Protein AF-A0A0D2M6Y4-F1 (afdb_monomer_lite)

Radius of gyration: 21.56 Å; chains: 1; bounding box: 61×48×57 Å

Structure (mmCIF, N/CA/C/O backbone):
data_AF-A0A0D2M6Y4-F1
#
_entry.id   AF-A0A0D2M6Y4-F1
#
loop_
_atom_site.group_PDB
_atom_site.id
_atom_site.type_symbol
_atom_site.label_atom_id
_atom_site.label_alt_id
_atom_site.label_comp_id
_atom_site.label_asym_id
_atom_site.label_entity_id
_atom_site.label_seq_id
_atom_site.pdbx_PDB_ins_code
_atom_site.Cartn_x
_atom_site.Cartn_y
_atom_site.Cartn_z
_atom_site.occupancy
_atom_site.B_iso_or_equiv
_atom_site.auth_seq_id
_atom_site.auth_comp_id
_atom_site.auth_asym_id
_atom_site.auth_atom_id
_atom_site.pdbx_PDB_model_num
ATOM 1 N N . MET A 1 1 ? -30.163 11.721 21.794 1.00 33.53 1 MET A N 1
ATOM 2 C CA . MET A 1 1 ? -29.331 10.513 21.597 1.00 33.53 1 MET A CA 1
ATOM 3 C C . MET A 1 1 ? -28.167 10.877 20.687 1.00 33.53 1 MET A C 1
ATOM 5 O O . MET A 1 1 ? -28.377 11.082 19.500 1.00 33.53 1 MET A O 1
ATOM 9 N N . CYS A 1 2 ? -26.968 11.066 21.246 1.00 30.02 2 CYS A N 1
ATOM 10 C CA . CYS A 1 2 ? -25.775 11.394 20.464 1.00 30.02 2 CYS A CA 1
ATOM 11 C C . CYS A 1 2 ? -25.376 10.196 19.600 1.00 30.02 2 CYS A C 1
ATOM 13 O O . CYS A 1 2 ? -24.913 9.182 20.121 1.00 30.02 2 CYS A O 1
ATOM 15 N N . SER A 1 3 ? -25.540 10.329 18.284 1.00 27.92 3 SER A N 1
ATOM 16 C CA . SER A 1 3 ? -24.904 9.448 17.310 1.00 27.92 3 SER A CA 1
ATOM 17 C C . SER A 1 3 ? -23.390 9.577 17.484 1.00 27.92 3 SER A C 1
ATOM 19 O O . SER A 1 3 ? -22.788 10.581 17.102 1.00 27.92 3 SER A O 1
ATOM 21 N N . ARG A 1 4 ? -22.768 8.587 18.133 1.00 28.80 4 ARG A N 1
ATOM 22 C 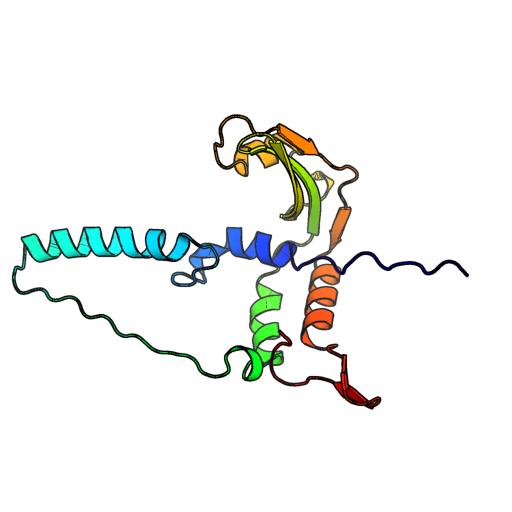CA . ARG A 1 4 ? -21.318 8.404 18.069 1.00 28.80 4 ARG A CA 1
ATOM 23 C C . ARG A 1 4 ? -21.002 8.009 16.633 1.00 28.80 4 ARG A C 1
ATOM 25 O O . ARG A 1 4 ? -21.107 6.842 16.271 1.00 28.80 4 ARG A O 1
ATOM 32 N N . VAL A 1 5 ? -20.634 8.995 15.823 1.00 30.84 5 VAL A N 1
ATOM 33 C CA . VAL A 1 5 ? -19.961 8.755 14.551 1.00 30.84 5 VAL A CA 1
ATOM 34 C C . VAL A 1 5 ? -18.665 8.029 14.901 1.00 30.84 5 VAL A C 1
ATOM 36 O O . VAL A 1 5 ? -17.732 8.630 15.436 1.00 30.84 5 VAL A O 1
ATOM 39 N N . LEU A 1 6 ? -18.647 6.709 14.698 1.00 30.58 6 LEU A N 1
ATOM 40 C CA . LEU A 1 6 ? -17.418 5.927 14.745 1.00 30.58 6 LEU A CA 1
ATOM 41 C C . LEU A 1 6 ? -16.421 6.615 13.803 1.00 30.5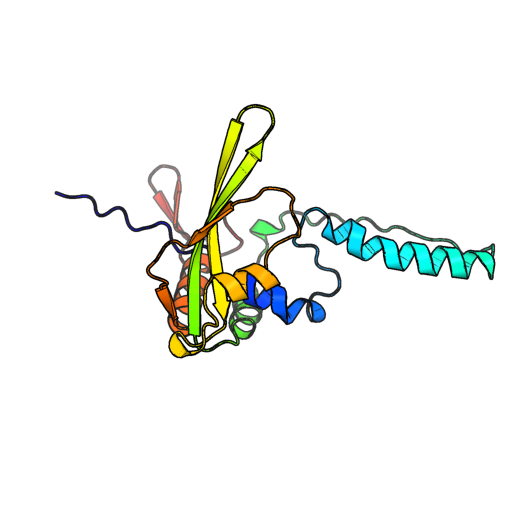8 6 LEU A C 1
ATOM 43 O O . LEU A 1 6 ? -16.795 6.932 12.669 1.00 30.58 6 LEU A O 1
ATOM 47 N N . PRO A 1 7 ? -15.185 6.900 14.253 1.00 34.91 7 PRO A N 1
ATOM 48 C CA . PRO A 1 7 ? -14.172 7.415 13.350 1.00 34.91 7 PRO A CA 1
ATOM 49 C C . PRO A 1 7 ? -14.064 6.453 12.160 1.00 34.91 7 PRO A C 1
ATOM 51 O O . PRO A 1 7 ? -14.218 5.242 12.356 1.00 34.91 7 PRO A O 1
ATOM 54 N N . PRO A 1 8 ? -13.832 6.964 10.936 1.00 37.50 8 PRO A N 1
ATOM 55 C CA . PRO A 1 8 ? -13.666 6.102 9.776 1.00 37.50 8 PRO A CA 1
ATOM 56 C C . PRO A 1 8 ? -12.642 5.017 10.125 1.00 37.50 8 PRO A C 1
ATOM 58 O O . PRO A 1 8 ? -11.632 5.347 10.765 1.00 37.50 8 PRO A O 1
ATOM 61 N N . PRO A 1 9 ? -12.901 3.745 9.764 1.00 43.84 9 PRO A N 1
ATOM 62 C CA . PRO A 1 9 ? -11.988 2.666 10.090 1.00 43.84 9 PRO A CA 1
ATOM 63 C C . PRO A 1 9 ? -10.594 3.076 9.616 1.00 43.84 9 PRO A C 1
ATOM 65 O O . PRO A 1 9 ? -10.470 3.670 8.532 1.00 43.84 9 PRO A O 1
ATOM 68 N N . PRO A 1 10 ? -9.548 2.844 10.427 1.00 50.44 10 PRO A N 1
ATOM 69 C CA . PRO A 1 10 ? -8.210 3.182 10.007 1.00 50.44 10 PRO A CA 1
ATOM 70 C C . PRO A 1 10 ? -7.980 2.475 8.676 1.00 50.44 10 PRO A C 1
ATOM 72 O O . PRO A 1 10 ? -8.024 1.249 8.593 1.00 50.44 10 PRO A O 1
ATOM 75 N N . ARG A 1 11 ? -7.764 3.260 7.613 1.00 60.59 11 ARG A N 1
ATOM 76 C CA . ARG A 1 11 ? -7.209 2.739 6.357 1.00 60.59 11 ARG A CA 1
ATOM 77 C C . ARG A 1 11 ? -6.014 1.852 6.731 1.00 60.59 11 ARG A C 1
ATOM 79 O O . ARG A 1 11 ? -5.361 2.178 7.723 1.00 60.59 11 ARG A O 1
ATOM 86 N N . PRO A 1 12 ? -5.683 0.787 5.984 1.00 71.25 12 PRO A N 1
ATOM 87 C CA . PRO A 1 12 ? -4.628 -0.151 6.376 1.00 71.25 12 PRO A CA 1
ATOM 88 C C . PRO A 1 12 ? -3.232 0.496 6.266 1.00 71.25 12 PRO A C 1
ATOM 90 O O . PRO A 1 12 ? -2.452 0.215 5.361 1.00 71.25 12 PRO A O 1
ATOM 93 N N . GLN A 1 13 ? -2.925 1.420 7.179 1.00 82.94 13 GLN A N 1
ATOM 94 C CA . GLN A 1 13 ? -1.697 2.206 7.208 1.00 82.94 13 GLN A CA 1
ATOM 95 C C . GLN A 1 13 ? -0.515 1.325 7.600 1.00 82.94 13 GLN A C 1
ATOM 97 O O . GLN A 1 13 ? 0.563 1.488 7.040 1.00 82.94 13 GLN A O 1
ATOM 102 N N . ALA A 1 14 ? -0.734 0.360 8.500 1.00 84.62 14 ALA A N 1
ATOM 103 C CA . ALA A 1 14 ? 0.268 -0.630 8.886 1.00 84.62 14 ALA A CA 1
ATOM 104 C C . ALA A 1 14 ? 0.735 -1.452 7.674 1.00 84.62 14 ALA A C 1
ATOM 106 O O . ALA A 1 14 ? 1.931 -1.547 7.416 1.00 84.62 14 ALA A O 1
ATOM 107 N N . LEU A 1 15 ? -0.205 -1.934 6.851 1.00 84.69 15 LEU A N 1
ATOM 108 C CA . LEU A 1 15 ? 0.126 -2.684 5.637 1.00 84.69 15 LEU A CA 1
ATOM 109 C C . LEU A 1 15 ? 0.887 -1.818 4.621 1.00 84.69 15 LEU A C 1
ATOM 111 O O . LEU A 1 15 ? 1.830 -2.289 3.996 1.00 84.69 15 LEU A O 1
ATOM 115 N N . LYS A 1 16 ? 0.530 -0.533 4.484 1.00 81.50 16 LYS A N 1
ATOM 116 C CA . LYS A 1 16 ? 1.275 0.412 3.632 1.00 81.50 16 LYS A CA 1
ATOM 117 C C . LYS A 1 16 ? 2.697 0.662 4.131 1.00 81.50 16 LYS A C 1
ATOM 119 O O . LYS A 1 16 ? 3.609 0.774 3.313 1.00 81.50 16 LYS A O 1
ATOM 124 N N . ALA A 1 17 ? 2.883 0.763 5.444 1.00 83.19 17 ALA A N 1
ATOM 125 C CA . ALA A 1 17 ? 4.195 0.938 6.053 1.00 83.19 17 ALA A CA 1
ATOM 126 C C . ALA A 1 17 ? 5.090 -0.280 5.796 1.00 83.19 17 ALA A C 1
ATOM 128 O O . ALA A 1 17 ? 6.241 -0.127 5.390 1.00 83.19 17 ALA A O 1
ATOM 129 N N . GLU A 1 18 ? 4.538 -1.484 5.942 1.00 83.50 18 GLU A N 1
ATOM 130 C CA . GLU A 1 18 ? 5.256 -2.727 5.661 1.00 83.50 18 GLU A CA 1
ATOM 131 C C . GLU A 1 18 ? 5.537 -2.906 4.167 1.00 83.50 18 GLU A C 1
ATOM 133 O O . GLU A 1 18 ? 6.670 -3.190 3.791 1.00 83.50 18 GLU A O 1
ATOM 138 N N . ALA A 1 19 ? 4.575 -2.610 3.290 1.00 77.38 19 ALA A N 1
ATOM 139 C CA . ALA A 1 19 ? 4.788 -2.628 1.842 1.00 77.38 19 ALA A CA 1
ATOM 140 C C . ALA A 1 19 ? 5.901 -1.661 1.398 1.00 77.38 19 ALA A C 1
ATOM 142 O O . ALA A 1 19 ? 6.653 -1.953 0.468 1.00 77.38 19 ALA A O 1
ATOM 143 N N . ALA A 1 20 ? 6.053 -0.514 2.071 1.00 74.50 20 ALA A N 1
ATOM 144 C CA . ALA A 1 20 ? 7.148 0.412 1.803 1.00 74.50 20 ALA A CA 1
ATOM 145 C C . ALA A 1 20 ? 8.524 -0.130 2.239 1.00 74.50 20 ALA A C 1
ATOM 147 O O . ALA A 1 20 ? 9.521 0.222 1.608 1.00 74.50 20 ALA A O 1
ATOM 148 N N . ARG A 1 21 ? 8.582 -0.987 3.269 1.00 74.62 21 ARG A N 1
ATOM 149 C CA . ARG A 1 21 ? 9.814 -1.637 3.761 1.00 74.62 21 ARG A CA 1
ATOM 150 C C . ARG A 1 21 ? 10.165 -2.894 2.970 1.00 74.62 21 ARG A C 1
ATOM 152 O O . ARG A 1 21 ? 11.329 -3.134 2.678 1.00 74.62 21 ARG A O 1
ATOM 159 N N . GLN A 1 22 ? 9.157 -3.671 2.589 1.00 68.88 22 GLN A N 1
ATOM 160 C CA . GLN A 1 22 ? 9.288 -4.998 1.986 1.00 68.88 22 GLN A CA 1
ATOM 161 C C . GLN A 1 22 ? 9.226 -4.962 0.450 1.00 68.88 22 GLN A C 1
ATOM 163 O O . GLN A 1 22 ? 8.898 -5.961 -0.190 1.00 68.88 22 GLN A O 1
ATOM 168 N N . ARG A 1 23 ? 9.575 -3.823 -0.173 1.00 57.50 23 ARG A N 1
ATOM 169 C CA . ARG A 1 23 ? 9.533 -3.618 -1.639 1.00 57.50 23 ARG A CA 1
ATOM 170 C C . ARG A 1 23 ? 10.310 -4.669 -2.446 1.00 57.50 23 ARG A C 1
ATOM 172 O O . ARG A 1 23 ? 10.072 -4.805 -3.641 1.00 57.50 23 ARG A O 1
ATOM 179 N N . CYS A 1 24 ? 11.199 -5.428 -1.811 1.00 49.47 24 CYS A N 1
ATOM 180 C CA . CYS A 1 24 ? 11.950 -6.513 -2.437 1.00 49.47 24 CYS A CA 1
ATOM 181 C C . CYS A 1 24 ? 11.103 -7.763 -2.754 1.00 49.47 24 CYS A C 1
ATOM 183 O O . C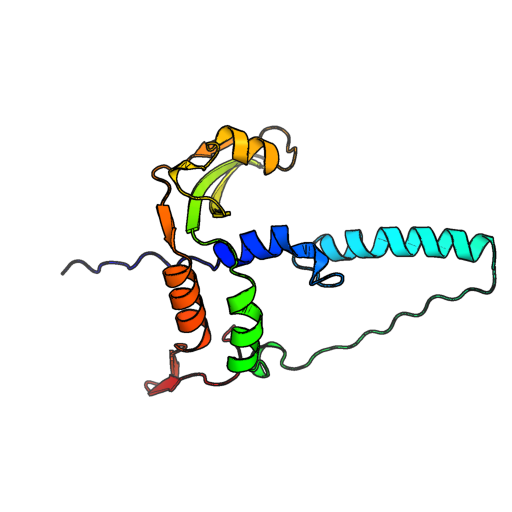YS A 1 24 ? 11.458 -8.491 -3.675 1.00 49.47 24 CYS A O 1
ATOM 185 N N . SER A 1 25 ? 9.978 -8.001 -2.067 1.00 51.06 25 SER A N 1
ATOM 186 C CA . SER A 1 25 ? 9.136 -9.195 -2.288 1.00 51.06 25 SER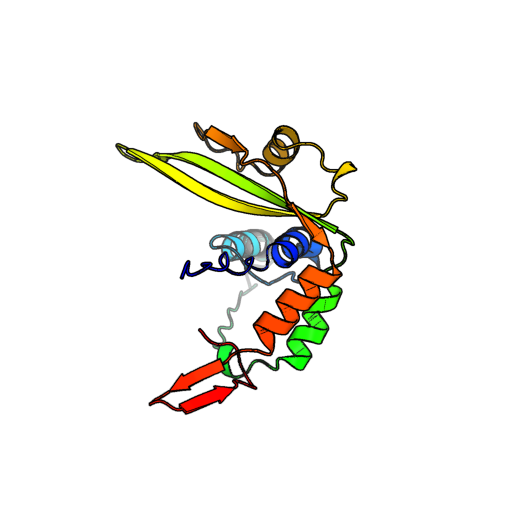 A CA 1
ATOM 187 C C . SER A 1 25 ? 8.110 -9.029 -3.420 1.00 51.06 25 SER A C 1
ATOM 189 O O . SER A 1 25 ? 7.507 -10.005 -3.854 1.00 51.06 25 SER A O 1
ATOM 191 N N . ALA A 1 26 ? 7.916 -7.804 -3.922 1.00 53.84 26 ALA A N 1
ATOM 192 C CA . ALA A 1 26 ? 6.933 -7.458 -4.952 1.00 53.84 26 ALA A CA 1
ATOM 193 C C . ALA A 1 26 ? 7.605 -6.772 -6.156 1.00 53.84 26 ALA A C 1
ATOM 195 O O . ALA A 1 26 ? 7.152 -5.731 -6.623 1.00 53.84 26 ALA A O 1
ATOM 196 N N . SER A 1 27 ? 8.715 -7.341 -6.638 1.00 53.78 27 SER A N 1
ATOM 197 C CA . SER A 1 27 ? 9.710 -6.692 -7.514 1.00 53.78 27 SER A CA 1
ATOM 198 C C . SER A 1 27 ? 9.207 -6.137 -8.860 1.00 53.78 27 SER A C 1
ATOM 200 O O . SER A 1 27 ? 9.935 -5.388 -9.508 1.00 53.78 27 SER A O 1
ATOM 202 N N . ALA A 1 28 ? 7.970 -6.436 -9.266 1.00 60.09 28 ALA A N 1
ATOM 203 C CA . ALA A 1 28 ? 7.323 -5.872 -10.457 1.00 60.09 28 ALA A CA 1
ATOM 204 C C . ALA A 1 28 ? 5.979 -5.170 -10.172 1.00 60.09 28 ALA A C 1
ATOM 206 O O . ALA A 1 28 ? 5.322 -4.697 -11.098 1.00 60.09 28 ALA A O 1
ATOM 207 N N . SER A 1 29 ? 5.546 -5.106 -8.910 1.00 65.00 29 SER A N 1
ATOM 208 C CA . SER A 1 29 ? 4.287 -4.457 -8.540 1.00 65.00 29 SER A CA 1
ATOM 209 C C . SER A 1 29 ? 4.460 -2.944 -8.460 1.00 65.00 29 SER A C 1
ATOM 211 O O . SER A 1 29 ? 5.360 -2.427 -7.799 1.00 65.00 29 SER A O 1
ATOM 213 N N . VAL A 1 30 ? 3.565 -2.236 -9.136 1.00 67.88 30 VAL A N 1
ATOM 214 C CA . VAL A 1 30 ? 3.518 -0.777 -9.207 1.00 67.88 30 VAL A CA 1
ATOM 215 C C . VAL A 1 30 ? 2.390 -0.317 -8.289 1.00 67.88 30 VAL A C 1
ATOM 217 O O . VAL A 1 30 ? 1.231 -0.639 -8.531 1.00 67.88 30 VAL A O 1
ATOM 220 N N . PHE A 1 31 ? 2.721 0.420 -7.226 1.00 70.00 31 PHE A N 1
ATOM 221 C CA . PHE A 1 31 ? 1.735 0.902 -6.246 1.00 70.00 31 PHE A CA 1
ATOM 222 C C . PHE A 1 31 ? 1.469 2.410 -6.363 1.00 70.00 31 PHE A C 1
ATOM 224 O O . PHE A 1 31 ? 0.468 2.912 -5.852 1.00 70.00 31 PHE A O 1
ATOM 231 N N . GLY A 1 32 ? 2.372 3.142 -7.014 1.00 70.31 32 GLY A N 1
ATOM 232 C CA . GLY A 1 32 ? 2.300 4.576 -7.260 1.00 70.31 32 GLY A CA 1
ATOM 233 C C . GLY A 1 32 ? 2.326 4.930 -8.746 1.00 70.31 32 GLY A C 1
ATOM 234 O O . GLY A 1 32 ? 2.781 4.155 -9.582 1.00 70.31 32 GLY A O 1
ATOM 235 N N . TYR A 1 33 ? 1.875 6.147 -9.054 1.00 72.62 33 TYR A N 1
ATOM 236 C CA . TYR A 1 33 ? 1.695 6.644 -10.423 1.00 72.62 33 TYR A CA 1
ATOM 237 C C . TYR A 1 33 ? 2.974 6.562 -11.280 1.00 72.62 33 TYR A C 1
ATOM 239 O O . TYR A 1 33 ? 2.925 6.112 -12.419 1.00 72.62 33 TYR A O 1
ATOM 247 N N . ASP A 1 34 ? 4.138 6.896 -10.709 1.00 78.75 34 ASP A N 1
ATOM 248 C CA . ASP A 1 34 ? 5.413 6.879 -11.447 1.00 78.75 34 ASP A CA 1
ATOM 249 C C . ASP A 1 34 ? 6.224 5.586 -11.263 1.00 78.75 34 ASP A C 1
ATOM 251 O O . ASP A 1 34 ? 7.350 5.490 -11.758 1.00 78.75 34 ASP A O 1
ATOM 255 N N . ASP A 1 35 ? 5.718 4.594 -10.520 1.00 77.81 35 ASP A N 1
ATOM 256 C CA . ASP A 1 35 ? 6.503 3.394 -10.196 1.00 77.81 35 ASP A CA 1
ATOM 257 C C . ASP A 1 35 ? 6.800 2.565 -11.456 1.00 77.81 35 ASP A C 1
ATOM 259 O O . ASP A 1 35 ? 7.898 2.029 -11.592 1.00 77.81 35 ASP A O 1
ATOM 263 N N . ALA A 1 36 ? 5.867 2.524 -12.414 1.00 81.75 36 ALA A N 1
ATOM 264 C CA . ALA A 1 36 ? 6.021 1.793 -13.671 1.00 81.75 36 ALA A CA 1
ATOM 265 C C . ALA A 1 36 ? 7.153 2.384 -14.521 1.00 81.75 36 ALA A C 1
ATOM 267 O O . ALA A 1 36 ? 8.024 1.661 -15.004 1.00 81.75 36 ALA A O 1
ATOM 268 N N . LEU A 1 37 ? 7.189 3.715 -14.639 1.00 83.25 37 LEU A N 1
ATOM 269 C CA . LEU A 1 37 ? 8.266 4.438 -15.315 1.00 83.25 37 LEU A CA 1
ATOM 270 C C . LEU A 1 37 ? 9.608 4.217 -14.614 1.00 83.25 37 LEU A C 1
ATOM 272 O O . LEU A 1 37 ? 10.611 3.932 -15.274 1.00 83.25 37 LEU A O 1
ATOM 276 N N . ARG A 1 38 ? 9.624 4.289 -13.276 1.00 83.38 38 ARG A N 1
ATOM 277 C CA . ARG A 1 38 ? 10.828 4.036 -12.471 1.00 83.38 38 ARG A CA 1
ATOM 278 C C . ARG A 1 38 ? 11.347 2.603 -12.629 1.00 83.38 38 ARG A C 1
ATOM 280 O O . ARG A 1 38 ? 12.561 2.420 -12.657 1.00 83.38 38 ARG A O 1
ATOM 287 N N . ALA A 1 39 ? 10.469 1.614 -12.788 1.00 82.81 39 ALA A N 1
ATOM 288 C CA . ALA A 1 39 ? 10.845 0.222 -13.039 1.00 82.81 39 ALA A CA 1
ATOM 289 C C . ALA A 1 39 ? 11.327 -0.018 -14.483 1.00 82.81 39 ALA A C 1
ATOM 291 O O . ALA A 1 39 ? 12.284 -0.762 -14.710 1.00 82.81 39 ALA A O 1
ATOM 292 N N . LEU A 1 40 ? 10.704 0.641 -15.463 1.00 87.25 40 LEU A N 1
ATOM 293 C CA . LEU A 1 40 ? 11.004 0.457 -16.883 1.00 87.25 40 LEU A CA 1
ATOM 294 C C . LEU A 1 40 ? 12.319 1.129 -17.306 1.00 87.25 40 LEU A C 1
ATOM 296 O O . LEU A 1 40 ? 13.066 0.587 -18.123 1.00 87.25 40 LEU A O 1
ATOM 300 N N . HIS A 1 41 ? 12.637 2.299 -16.748 1.00 89.62 41 HIS A N 1
ATOM 301 C CA . HIS A 1 41 ? 13.789 3.094 -17.179 1.00 89.62 41 HIS A CA 1
ATOM 302 C C . HIS A 1 41 ? 15.145 2.352 -17.067 1.00 89.62 41 HIS A C 1
ATOM 304 O O . HIS A 1 41 ? 15.903 2.348 -18.046 1.00 89.62 41 HIS A O 1
ATOM 310 N N . PRO A 1 42 ? 15.470 1.648 -15.958 1.00 90.94 42 PRO A N 1
ATOM 311 C CA . PRO A 1 42 ? 16.691 0.847 -15.865 1.00 90.94 42 PRO A CA 1
ATOM 312 C C . PRO A 1 42 ? 16.764 -0.277 -16.904 1.00 90.94 42 PRO A C 1
ATOM 314 O O . PRO A 1 42 ? 17.843 -0.542 -17.436 1.00 90.94 42 PRO A O 1
ATOM 317 N N . PHE A 1 43 ? 15.634 -0.928 -17.203 1.00 89.56 43 PHE A N 1
ATOM 318 C CA . PHE A 1 43 ? 15.560 -1.967 -18.230 1.00 89.56 43 PHE A CA 1
ATOM 319 C C . PHE A 1 43 ? 15.869 -1.394 -19.615 1.00 89.56 43 PHE A C 1
ATOM 321 O O . PHE A 1 43 ? 16.766 -1.897 -20.290 1.00 89.56 43 PHE A O 1
ATOM 328 N N . LEU A 1 44 ? 15.211 -0.294 -20.000 1.00 91.88 44 LEU A N 1
ATOM 329 C CA . LEU A 1 44 ? 15.445 0.359 -21.291 1.00 91.88 44 LEU A CA 1
ATOM 330 C C . LEU A 1 44 ? 16.900 0.805 -21.452 1.00 91.88 44 LEU A C 1
ATOM 332 O O . LEU A 1 44 ? 17.467 0.660 -22.533 1.00 91.88 44 LEU A O 1
ATOM 336 N N . ARG A 1 45 ? 17.532 1.305 -20.380 1.00 93.31 45 ARG A N 1
ATOM 337 C CA . ARG A 1 45 ? 18.952 1.683 -20.400 1.00 93.31 45 ARG A CA 1
ATOM 338 C C . ARG A 1 45 ? 19.858 0.483 -20.685 1.00 93.31 45 ARG A C 1
ATOM 340 O O . ARG A 1 45 ? 20.717 0.576 -21.556 1.00 93.31 45 ARG A O 1
ATOM 347 N N . ARG A 1 46 ? 19.656 -0.640 -19.983 1.00 93.25 46 ARG A N 1
ATOM 348 C CA . ARG A 1 46 ? 20.436 -1.874 -20.202 1.00 93.25 46 ARG A CA 1
ATOM 349 C C . ARG A 1 46 ? 20.207 -2.449 -21.596 1.00 93.25 46 ARG A C 1
ATOM 351 O O . ARG A 1 46 ? 21.164 -2.829 -22.258 1.00 93.25 46 ARG A O 1
ATOM 358 N N . TRP A 1 47 ? 18.959 -2.466 -22.056 1.00 93.56 47 TRP A N 1
ATOM 359 C CA . TRP A 1 47 ? 18.619 -2.970 -23.382 1.00 93.56 47 TRP A CA 1
ATOM 360 C C . TRP A 1 47 ? 19.241 -2.126 -24.501 1.00 93.56 47 TRP A C 1
ATOM 362 O O . TRP A 1 47 ? 19.812 -2.688 -25.428 1.00 93.56 47 TRP A O 1
ATOM 372 N N . ARG A 1 48 ? 19.214 -0.788 -24.401 1.00 93.62 48 ARG A N 1
ATOM 373 C CA . ARG A 1 48 ? 19.877 0.095 -25.382 1.00 93.62 48 ARG A CA 1
ATOM 374 C C . ARG A 1 48 ? 21.386 -0.146 -25.447 1.00 93.62 48 ARG A C 1
ATOM 376 O O . ARG A 1 48 ? 21.933 -0.183 -26.543 1.00 93.62 48 ARG A O 1
ATOM 383 N N . ALA A 1 49 ? 22.037 -0.348 -24.299 1.00 94.06 49 ALA A N 1
ATOM 384 C CA . ALA A 1 49 ? 23.459 -0.687 -24.251 1.00 94.06 49 ALA A CA 1
ATOM 385 C C . ALA A 1 49 ? 23.744 -2.053 -24.904 1.00 94.06 49 ALA A C 1
ATOM 387 O O . ALA A 1 49 ? 24.651 -2.164 -25.721 1.00 94.06 49 ALA A O 1
ATOM 388 N N . ALA A 1 50 ? 22.928 -3.072 -24.614 1.00 93.19 50 ALA A N 1
ATOM 389 C CA . ALA A 1 50 ? 23.056 -4.394 -25.230 1.00 93.19 50 ALA A CA 1
ATOM 390 C C . ALA A 1 50 ? 22.800 -4.362 -26.745 1.00 93.19 50 ALA A C 1
ATOM 392 O O . ALA A 1 50 ? 23.495 -5.030 -27.503 1.00 93.19 50 ALA A O 1
ATOM 393 N N . ARG A 1 51 ? 21.848 -3.542 -27.202 1.00 94.50 51 ARG A N 1
ATOM 394 C CA . ARG A 1 51 ? 21.550 -3.359 -28.626 1.00 94.50 51 ARG A CA 1
ATOM 395 C C . ARG A 1 51 ? 22.675 -2.649 -29.384 1.00 94.50 51 ARG A C 1
ATOM 397 O O . ARG A 1 51 ? 22.859 -2.914 -30.564 1.00 94.50 51 ARG A O 1
ATOM 404 N N . ALA A 1 52 ? 23.440 -1.779 -28.724 1.00 92.12 52 ALA A N 1
ATOM 405 C CA . ALA A 1 52 ? 24.633 -1.187 -29.329 1.00 92.12 52 ALA A CA 1
ATOM 406 C C . ALA A 1 52 ? 25.717 -2.244 -29.620 1.00 92.12 52 ALA A C 1
ATOM 408 O O . ALA A 1 52 ? 26.420 -2.127 -30.617 1.00 92.12 52 ALA A O 1
ATOM 409 N N . ALA A 1 53 ? 25.817 -3.288 -28.787 1.00 93.38 53 ALA A N 1
ATOM 410 C CA . ALA A 1 53 ? 26.705 -4.432 -29.015 1.00 93.38 53 ALA A CA 1
ATOM 411 C C . ALA A 1 53 ? 26.106 -5.484 -29.973 1.00 93.38 53 ALA A C 1
ATOM 413 O O . ALA A 1 53 ? 26.840 -6.157 -30.689 1.00 93.38 53 ALA A O 1
ATOM 414 N N . HIS A 1 54 ? 24.775 -5.611 -30.001 1.00 93.62 54 HIS A N 1
ATOM 415 C CA . HIS A 1 54 ? 24.036 -6.572 -30.822 1.00 93.62 54 HIS A CA 1
ATOM 416 C C . HIS A 1 54 ? 22.885 -5.874 -31.567 1.00 93.62 54 HIS A C 1
ATOM 418 O O . HIS A 1 54 ? 21.770 -5.797 -31.037 1.00 93.62 54 HIS A O 1
ATOM 424 N N . PRO A 1 55 ? 23.124 -5.378 -32.796 1.00 90.44 55 PRO A N 1
ATOM 425 C CA . PRO A 1 55 ? 22.143 -4.600 -33.559 1.00 90.44 55 PRO A CA 1
ATOM 426 C C . PRO A 1 55 ? 20.814 -5.328 -33.807 1.00 90.44 55 PRO A C 1
ATOM 428 O O . PRO A 1 55 ? 19.765 -4.685 -33.873 1.00 90.44 55 PRO A O 1
ATOM 431 N N . ASP A 1 56 ? 20.852 -6.662 -33.869 1.00 93.69 56 ASP A N 1
ATOM 432 C CA . ASP A 1 56 ? 19.696 -7.524 -34.144 1.00 93.69 56 ASP A CA 1
ATOM 433 C C . ASP A 1 56 ? 18.804 -7.780 -32.918 1.00 93.69 56 ASP A C 1
ATOM 435 O O . ASP A 1 56 ? 17.752 -8.417 -33.024 1.00 93.69 56 ASP A O 1
ATOM 439 N N . LEU A 1 57 ? 19.191 -7.281 -31.739 1.00 93.81 57 LEU A N 1
ATOM 440 C CA . LEU A 1 57 ? 18.442 -7.476 -30.504 1.00 93.81 57 LEU A CA 1
ATOM 441 C C . LEU A 1 57 ? 17.090 -6.744 -30.549 1.00 93.81 57 LEU A C 1
ATOM 443 O O . LEU A 1 57 ? 17.014 -5.510 -30.524 1.00 93.81 57 LEU A O 1
ATOM 447 N N . ARG A 1 58 ? 15.998 -7.514 -30.534 1.00 91.94 58 ARG A N 1
ATOM 448 C CA . ARG A 1 58 ? 14.620 -6.999 -30.518 1.00 91.94 58 ARG A CA 1
ATOM 449 C C . ARG A 1 58 ? 14.039 -6.995 -29.108 1.00 91.94 58 ARG A C 1
ATOM 451 O O . ARG A 1 58 ? 14.350 -7.855 -28.290 1.00 91.94 58 ARG A O 1
ATOM 458 N N . ALA A 1 59 ? 13.182 -6.017 -28.835 1.00 89.69 59 ALA A N 1
ATOM 459 C CA . ALA A 1 59 ? 12.334 -6.000 -27.650 1.00 89.69 59 ALA A CA 1
ATOM 460 C C . ALA A 1 59 ? 10.910 -6.394 -28.048 1.00 89.69 59 ALA A C 1
ATOM 462 O O . ALA A 1 59 ? 10.434 -5.999 -29.112 1.00 89.69 59 ALA A O 1
ATOM 463 N N . TYR A 1 60 ? 10.236 -7.131 -27.171 1.00 91.81 60 TYR A N 1
ATOM 464 C CA . TYR A 1 60 ? 8.839 -7.520 -27.329 1.00 91.81 60 TYR A CA 1
ATOM 465 C C . TYR A 1 60 ? 8.041 -7.008 -26.134 1.00 91.81 60 TYR A C 1
ATOM 467 O O . TYR A 1 60 ? 8.554 -6.956 -25.015 1.00 91.81 60 TYR A O 1
ATOM 475 N N . ILE A 1 61 ? 6.791 -6.624 -26.379 1.00 90.69 61 ILE A N 1
ATOM 476 C CA . ILE A 1 61 ? 5.848 -6.207 -25.343 1.00 90.69 61 ILE A CA 1
ATOM 477 C C . ILE A 1 61 ? 4.676 -7.176 -25.398 1.00 90.69 61 ILE A C 1
ATOM 479 O O . ILE A 1 61 ? 4.078 -7.368 -26.454 1.00 90.69 61 ILE A O 1
ATOM 483 N N . VAL A 1 62 ? 4.356 -7.769 -24.254 1.00 92.88 62 VAL A N 1
ATOM 484 C CA . VAL A 1 62 ? 3.148 -8.570 -24.069 1.00 92.88 62 VAL A CA 1
ATOM 485 C C . VAL A 1 62 ? 2.217 -7.767 -23.175 1.00 92.88 62 VAL A C 1
ATOM 487 O O . VAL A 1 62 ? 2.613 -7.340 -22.092 1.00 92.88 62 VAL A O 1
ATOM 490 N N . SER A 1 63 ? 0.996 -7.538 -23.648 1.00 92.56 63 SER A N 1
ATOM 491 C CA . SER A 1 63 ? -0.074 -6.931 -22.862 1.00 92.56 63 SER A CA 1
ATOM 492 C C . SER A 1 63 ? -1.107 -8.005 -22.555 1.00 92.56 63 SER A C 1
ATOM 494 O O . SER A 1 63 ? -1.510 -8.750 -23.446 1.00 92.56 63 SER A O 1
ATOM 496 N N . ALA A 1 64 ? -1.496 -8.103 -21.290 1.00 92.25 64 ALA A N 1
ATOM 497 C CA . ALA A 1 64 ? -2.533 -9.005 -20.824 1.00 92.25 64 ALA A CA 1
ATOM 498 C C . ALA A 1 64 ? -3.465 -8.218 -19.906 1.00 92.25 64 ALA A C 1
ATOM 500 O O . ALA A 1 64 ? -2.994 -7.493 -19.027 1.00 92.25 64 ALA A O 1
ATOM 501 N N . ASP A 1 65 ? -4.768 -8.364 -20.124 1.00 92.50 65 ASP A N 1
ATOM 502 C CA . ASP A 1 65 ? -5.794 -7.767 -19.278 1.00 92.50 65 ASP A CA 1
ATOM 503 C C . ASP A 1 65 ? -6.400 -8.829 -18.356 1.00 92.50 65 ASP A C 1
ATOM 505 O O . ASP A 1 65 ? -6.644 -9.966 -18.768 1.00 92.50 65 ASP A O 1
ATOM 509 N N . ILE A 1 66 ? -6.623 -8.461 -17.096 1.00 90.31 66 ILE A N 1
ATOM 510 C CA . ILE A 1 66 ? -7.178 -9.356 -16.081 1.00 90.31 66 ILE A CA 1
ATOM 511 C C . ILE A 1 66 ? -8.639 -8.973 -15.866 1.00 90.31 66 ILE A C 1
ATOM 513 O O . ILE A 1 66 ? -8.960 -8.021 -15.152 1.00 90.31 66 ILE A O 1
ATOM 517 N N . SER A 1 67 ? -9.547 -9.755 -16.449 1.00 89.69 67 SER A N 1
ATOM 518 C CA . SER A 1 67 ? -10.982 -9.545 -16.266 1.00 89.69 67 SER A CA 1
ATOM 519 C C . SER A 1 67 ? -11.400 -9.798 -14.818 1.00 89.69 67 SER A C 1
ATOM 521 O O . SER A 1 67 ? -10.995 -10.800 -14.229 1.00 89.69 67 SER A O 1
ATOM 523 N N . LYS A 1 68 ? -12.287 -8.949 -14.284 1.00 88.19 68 LYS A N 1
ATOM 524 C CA . LYS A 1 68 ? -12.923 -9.134 -12.966 1.00 88.19 68 LYS A CA 1
ATOM 525 C C . LYS A 1 68 ? -11.929 -9.279 -11.805 1.00 88.19 68 LYS A C 1
ATOM 527 O O . LYS A 1 68 ? -12.219 -9.967 -10.832 1.00 88.19 68 LYS A O 1
ATOM 532 N N . ALA A 1 69 ? -10.786 -8.594 -11.879 1.00 88.12 69 ALA A N 1
ATOM 533 C CA . ALA A 1 69 ? -9.707 -8.707 -10.896 1.00 88.12 69 ALA A CA 1
ATOM 534 C C . ALA A 1 69 ? -10.158 -8.513 -9.436 1.00 88.12 69 ALA A C 1
ATOM 536 O O . ALA A 1 69 ? -9.583 -9.129 -8.545 1.00 88.12 69 ALA A O 1
ATOM 537 N N . PHE A 1 70 ? -11.186 -7.690 -9.190 1.00 86.75 70 PHE A N 1
ATOM 538 C CA . PHE A 1 70 ? -11.767 -7.508 -7.859 1.00 86.75 70 PHE A CA 1
ATOM 539 C C . PHE A 1 70 ? -12.773 -8.595 -7.486 1.00 86.75 70 PHE A C 1
ATOM 541 O O . PHE A 1 70 ? -12.777 -9.008 -6.335 1.00 86.75 70 PHE A O 1
ATOM 548 N N . ASP A 1 71 ? -13.582 -9.102 -8.418 1.00 87.44 71 ASP A N 1
ATOM 549 C CA . ASP A 1 71 ? -14.615 -10.103 -8.119 1.00 87.44 71 ASP A CA 1
ATOM 550 C C . ASP A 1 71 ? -14.028 -11.506 -7.923 1.00 87.44 71 ASP A C 1
ATOM 552 O O . ASP A 1 71 ? -14.610 -12.329 -7.224 1.00 87.44 71 ASP A O 1
ATOM 556 N N . THR A 1 72 ? -12.873 -11.791 -8.531 1.00 89.50 72 THR A N 1
ATOM 557 C CA . THR A 1 72 ? -12.236 -13.118 -8.513 1.00 89.50 72 THR A CA 1
ATOM 558 C C . THR A 1 72 ? -11.256 -13.315 -7.359 1.00 89.50 72 THR A C 1
ATOM 560 O O . THR A 1 72 ? -10.545 -14.320 -7.321 1.00 89.50 72 THR A O 1
ATOM 563 N N . VAL A 1 73 ? -11.154 -12.359 -6.433 1.00 90.56 73 VAL A N 1
ATOM 564 C CA . VAL A 1 73 ? -10.213 -12.463 -5.314 1.00 90.56 73 VAL A CA 1
ATOM 565 C C . VAL A 1 73 ? -10.676 -13.536 -4.331 1.00 90.56 73 VAL A C 1
ATOM 567 O O . VAL A 1 73 ? -11.763 -13.454 -3.752 1.00 90.56 73 VAL A O 1
ATOM 570 N N . ASP A 1 74 ? -9.807 -14.518 -4.097 1.00 90.62 74 ASP A N 1
ATOM 571 C CA . ASP A 1 74 ? -9.930 -15.449 -2.980 1.00 90.62 74 ASP A CA 1
ATOM 572 C C . ASP A 1 74 ? -9.479 -14.755 -1.688 1.00 90.62 74 ASP A C 1
ATOM 574 O O . ASP A 1 74 ? -8.293 -14.483 -1.477 1.00 90.62 74 ASP A O 1
ATOM 578 N N . ILE A 1 75 ? -10.448 -14.471 -0.818 1.00 89.75 75 ILE A N 1
ATOM 579 C CA . ILE A 1 75 ? -10.234 -13.786 0.457 1.00 89.75 75 ILE A CA 1
ATOM 580 C C . ILE A 1 75 ? -9.352 -14.598 1.413 1.00 89.75 75 ILE A C 1
ATOM 582 O O . ILE A 1 75 ? -8.529 -14.014 2.116 1.00 89.75 75 ILE A O 1
ATOM 586 N N . GLN A 1 76 ? -9.476 -15.928 1.438 1.00 90.44 76 GLN A N 1
ATOM 587 C CA . GLN A 1 76 ? -8.662 -16.767 2.325 1.00 90.44 76 GLN A CA 1
ATOM 588 C C . GLN A 1 76 ? -7.210 -16.775 1.865 1.00 90.44 76 GLN A C 1
ATOM 590 O O . GLN A 1 76 ? -6.294 -16.579 2.667 1.00 90.44 76 GLN A O 1
ATOM 595 N N . LYS A 1 77 ? -6.996 -16.901 0.552 1.00 91.31 77 LYS A N 1
ATOM 596 C CA . LYS A 1 77 ? -5.659 -16.779 -0.026 1.00 91.31 77 LYS A CA 1
ATOM 597 C C . LYS A 1 77 ? -5.069 -15.390 0.228 1.00 91.31 77 LYS A C 1
ATOM 599 O O . LYS A 1 77 ? -3.913 -15.290 0.634 1.00 91.31 77 LYS A O 1
ATOM 604 N N . LEU A 1 78 ? -5.853 -14.325 0.061 1.00 90.19 78 LEU A N 1
ATOM 605 C CA . LEU A 1 78 ? -5.406 -12.959 0.341 1.00 90.19 78 LEU A CA 1
ATOM 606 C C . LEU A 1 78 ? -5.003 -12.769 1.811 1.00 90.19 78 LEU A C 1
ATOM 608 O O . LEU A 1 78 ? -3.961 -12.169 2.078 1.00 90.19 78 LEU A O 1
ATOM 612 N N . LEU A 1 79 ? -5.774 -13.301 2.763 1.00 91.00 79 LEU A N 1
ATOM 613 C CA . LEU A 1 79 ? -5.421 -13.279 4.186 1.00 91.00 79 LEU A CA 1
ATOM 614 C C . LEU A 1 79 ? -4.116 -14.036 4.448 1.00 91.00 79 LEU A C 1
ATOM 616 O O . LEU A 1 79 ? -3.216 -13.489 5.079 1.00 91.00 79 LEU A O 1
ATOM 620 N N . SER A 1 80 ? -3.964 -15.237 3.880 1.00 92.50 80 SER A N 1
ATOM 621 C CA . SER A 1 80 ? -2.746 -16.044 4.047 1.00 92.50 80 SER A CA 1
ATOM 622 C C . SER A 1 80 ? -1.474 -15.327 3.575 1.00 92.50 80 SER A C 1
ATOM 624 O O . SER A 1 80 ? -0.406 -15.533 4.143 1.00 92.50 80 SER A O 1
ATOM 626 N N . ILE A 1 81 ? -1.592 -14.447 2.572 1.00 90.12 81 ILE A N 1
ATOM 627 C CA . ILE A 1 81 ? -0.480 -13.649 2.041 1.00 90.12 81 ILE A CA 1
ATOM 628 C C . ILE A 1 81 ? -0.286 -12.351 2.829 1.00 90.12 81 ILE A C 1
ATOM 630 O O . ILE A 1 81 ? 0.847 -11.931 3.018 1.00 90.12 81 ILE A O 1
ATOM 634 N N . SER A 1 82 ? -1.361 -11.694 3.270 1.00 88.88 82 SER A N 1
ATOM 635 C CA . SER A 1 82 ? -1.298 -10.350 3.864 1.00 88.88 82 SER A CA 1
ATOM 636 C C . SER A 1 82 ? -0.995 -10.339 5.362 1.00 88.88 82 SER A C 1
ATOM 638 O O . SER A 1 82 ? -0.296 -9.439 5.828 1.00 88.88 82 SER A O 1
ATOM 640 N N . GLU A 1 83 ? -1.461 -11.329 6.125 1.00 90.31 83 GLU A N 1
ATOM 641 C CA . GLU A 1 83 ? -1.201 -11.407 7.568 1.00 90.31 83 GLU A CA 1
ATOM 642 C C . GLU A 1 83 ? 0.293 -11.545 7.920 1.00 90.31 83 GLU A C 1
ATOM 644 O O . GLU A 1 83 ? 0.739 -10.870 8.857 1.00 90.31 83 GLU A O 1
ATOM 649 N N . PRO A 1 84 ? 1.100 -12.345 7.189 1.00 89.75 84 PRO A N 1
ATOM 650 C CA . PRO A 1 84 ? 2.541 -12.419 7.419 1.00 89.75 84 PRO A CA 1
ATOM 651 C C . PRO A 1 84 ? 3.291 -11.128 7.080 1.00 89.75 84 PRO A C 1
ATOM 653 O O . PRO A 1 84 ? 4.363 -10.912 7.630 1.00 89.75 84 PRO A O 1
ATOM 656 N N . LEU A 1 85 ? 2.746 -10.255 6.217 1.00 86.56 85 LEU A N 1
ATOM 657 C CA . LEU A 1 85 ? 3.398 -8.982 5.865 1.00 86.56 85 LEU A CA 1
ATOM 658 C C . LEU A 1 85 ? 3.429 -8.008 7.045 1.00 86.56 85 LEU A C 1
ATOM 660 O O . LEU A 1 85 ? 4.306 -7.149 7.114 1.00 86.56 85 LEU A O 1
ATOM 664 N N . LEU A 1 86 ? 2.481 -8.127 7.978 1.00 87.88 86 LEU A N 1
ATOM 665 C CA . LEU A 1 86 ? 2.467 -7.354 9.216 1.00 87.88 86 LEU A CA 1
ATOM 666 C C . LEU A 1 86 ? 3.463 -7.961 10.209 1.00 87.88 86 LEU A C 1
ATOM 668 O O . LEU A 1 86 ? 3.080 -8.724 11.094 1.00 87.88 86 LEU A O 1
ATOM 672 N N . CYS A 1 87 ? 4.742 -7.622 10.060 1.00 86.12 87 CYS A N 1
ATOM 673 C CA . CYS A 1 87 ? 5.824 -8.161 10.887 1.00 86.12 87 CYS A CA 1
ATOM 674 C C . CYS A 1 87 ? 6.007 -7.392 12.197 1.00 86.12 87 CYS A C 1
ATOM 676 O O . CYS A 1 87 ? 6.335 -7.986 13.222 1.00 86.12 87 CYS A O 1
ATOM 678 N N . SER A 1 88 ? 5.807 -6.073 12.176 1.00 87.94 88 SER A N 1
ATOM 679 C CA . SER A 1 88 ? 6.088 -5.241 13.348 1.00 87.94 88 SER A CA 1
ATOM 680 C C . SER A 1 88 ? 5.072 -5.496 14.475 1.00 87.94 88 SER A C 1
ATOM 682 O O . SER A 1 88 ? 3.871 -5.593 14.191 1.00 87.94 88 SER A O 1
ATOM 684 N N . PRO A 1 89 ? 5.519 -5.616 15.744 1.00 87.88 89 PRO A N 1
ATOM 685 C CA . PRO A 1 89 ? 4.649 -5.938 16.881 1.00 87.88 89 PRO A CA 1
ATOM 686 C C . PRO A 1 89 ? 3.680 -4.798 17.214 1.00 87.88 89 PRO A C 1
ATOM 688 O O . PRO A 1 89 ? 2.534 -5.034 17.606 1.00 87.88 89 PRO A O 1
ATOM 691 N N . THR A 1 90 ? 4.125 -3.564 17.001 1.00 90.06 90 THR A N 1
ATOM 692 C CA . THR A 1 90 ? 3.379 -2.337 17.251 1.00 90.06 90 THR A CA 1
ATOM 693 C C . THR A 1 90 ? 3.659 -1.317 16.153 1.00 90.06 90 THR A C 1
ATOM 695 O O . THR A 1 90 ? 4.689 -1.338 15.470 1.00 90.06 90 THR A O 1
ATOM 698 N N . TYR A 1 91 ? 2.688 -0.431 15.963 1.00 89.44 91 TYR A N 1
ATOM 699 C CA . TYR A 1 91 ? 2.757 0.681 15.035 1.00 89.44 91 TYR A CA 1
ATOM 700 C C . TYR A 1 91 ? 2.324 1.954 15.751 1.00 89.44 91 TYR A C 1
ATOM 702 O O . TYR A 1 91 ? 1.320 1.965 16.460 1.00 89.44 91 TYR A O 1
ATOM 710 N N . THR A 1 92 ? 3.014 3.053 15.489 1.00 89.38 92 THR A N 1
ATOM 711 C CA . THR A 1 92 ? 2.583 4.388 15.899 1.00 89.38 92 THR A CA 1
ATOM 712 C C . THR A 1 92 ? 1.845 5.040 14.735 1.00 89.38 92 THR A C 1
ATOM 714 O O . THR A 1 92 ? 2.418 5.282 13.671 1.00 89.38 92 THR A O 1
ATOM 717 N N . LEU A 1 93 ? 0.549 5.303 14.908 1.00 89.00 93 LEU A N 1
ATOM 718 C CA . LEU A 1 93 ? -0.259 6.061 13.959 1.00 89.00 93 LEU A CA 1
ATOM 719 C C . LEU A 1 93 ? 0.011 7.553 14.142 1.00 89.00 93 LEU A C 1
ATOM 721 O O . LEU A 1 93 ? -0.457 8.181 15.097 1.00 89.00 93 LEU A O 1
ATOM 725 N N . LEU A 1 94 ? 0.743 8.104 13.183 1.00 89.25 94 LEU A N 1
ATOM 726 C CA . LEU A 1 94 ? 1.076 9.512 13.084 1.00 89.25 94 LEU A CA 1
ATOM 727 C C . LEU A 1 94 ? 0.055 10.216 12.191 1.00 89.25 94 LEU A C 1
ATOM 729 O O . LEU A 1 94 ? -0.190 9.807 11.053 1.00 89.25 94 LEU A O 1
ATOM 733 N N . ARG A 1 95 ? -0.525 11.301 12.698 1.00 90.31 95 ARG A N 1
ATOM 734 C CA . ARG A 1 95 ? -1.393 12.201 11.940 1.00 90.31 95 ARG A CA 1
ATOM 735 C C . ARG A 1 95 ? -0.657 13.510 11.727 1.00 90.31 95 ARG A C 1
ATOM 737 O O . ARG A 1 95 ? -0.031 14.007 12.651 1.00 90.31 95 ARG A O 1
ATOM 744 N N . TYR A 1 96 ? -0.744 14.072 10.530 1.00 90.38 96 TYR A N 1
ATOM 745 C CA . TYR A 1 96 ? -0.090 15.341 10.232 1.00 90.38 96 TYR A CA 1
ATOM 746 C C . TYR A 1 96 ? -0.794 16.084 9.092 1.00 90.38 96 TYR A C 1
ATOM 748 O O . TYR A 1 96 ? -1.525 15.482 8.297 1.00 90.38 96 TYR A O 1
ATOM 756 N N . CYS A 1 97 ? -0.584 17.397 9.026 1.00 90.62 97 CYS A N 1
ATOM 757 C CA . CYS A 1 97 ? -1.002 18.235 7.906 1.00 90.62 97 CYS A CA 1
ATOM 758 C C . CYS A 1 97 ? 0.191 18.607 7.036 1.00 90.62 97 CYS A C 1
ATOM 760 O O . CYS A 1 97 ? 1.262 18.902 7.557 1.00 90.62 97 CYS A O 1
ATOM 762 N N . GLU A 1 98 ? -0.032 18.681 5.731 1.00 90.31 98 GLU A N 1
ATOM 763 C CA . GLU A 1 98 ? 0.884 19.265 4.754 1.00 90.31 98 GLU A CA 1
ATOM 764 C C . GLU A 1 98 ? 0.215 20.517 4.185 1.00 90.31 98 GLU A C 1
ATOM 766 O O . GLU A 1 98 ? -0.813 20.414 3.514 1.00 90.31 98 GLU A O 1
ATOM 771 N N . ALA A 1 99 ? 0.760 21.696 4.467 1.00 90.06 99 ALA A N 1
ATOM 772 C CA . ALA A 1 99 ? 0.337 22.951 3.864 1.00 90.06 99 ALA A CA 1
ATOM 773 C C . ALA A 1 99 ? 1.346 23.332 2.780 1.00 90.06 99 ALA A C 1
ATOM 775 O O . ALA A 1 99 ? 2.512 23.595 3.067 1.00 90.06 99 ALA A O 1
ATOM 776 N N . SER A 1 100 ? 0.899 23.335 1.528 1.00 89.38 100 SER A N 1
ATOM 777 C CA . SER A 1 100 ? 1.735 23.645 0.366 1.00 89.38 100 SER A CA 1
ATOM 778 C C . SER A 1 100 ? 1.099 24.759 -0.465 1.00 89.38 100 SER A C 1
ATOM 780 O O . SER A 1 100 ? -0.133 24.811 -0.572 1.00 89.38 100 SER A O 1
ATOM 782 N N . PRO A 1 101 ? 1.897 25.664 -1.052 1.00 86.94 101 PRO A N 1
ATOM 783 C CA . PRO A 1 101 ? 1.385 26.631 -2.004 1.00 86.94 101 PRO A CA 1
ATOM 784 C C . PRO A 1 101 ? 0.878 25.895 -3.248 1.00 86.94 101 PRO A C 1
ATOM 786 O O . PRO A 1 101 ? 1.559 25.049 -3.827 1.00 86.94 101 PRO A O 1
ATOM 789 N N . ALA A 1 102 ? -0.333 26.232 -3.661 1.00 82.00 102 ALA A N 1
ATOM 790 C CA . ALA A 1 102 ? -0.904 25.903 -4.955 1.00 82.00 102 ALA A CA 1
ATOM 791 C C . ALA A 1 102 ? -1.165 27.219 -5.705 1.00 82.00 102 ALA A C 1
ATOM 793 O O . ALA A 1 102 ? -1.213 28.281 -5.092 1.00 82.00 102 ALA A O 1
ATOM 794 N N . LEU A 1 103 ? -1.295 27.172 -7.032 1.00 82.31 103 LEU A N 1
ATOM 795 C CA . LEU A 1 103 ? -1.499 28.359 -7.876 1.00 82.31 103 LEU A CA 1
ATOM 796 C C . LEU A 1 103 ? -2.637 29.252 -7.329 1.00 82.31 103 LEU A C 1
ATOM 798 O O . LEU A 1 103 ? -3.810 28.934 -7.501 1.00 82.31 103 LEU A O 1
ATOM 802 N N . GLY A 1 104 ? -2.270 30.341 -6.642 1.00 81.75 104 GLY A N 1
ATOM 803 C CA . GLY A 1 104 ? -3.188 31.314 -6.038 1.00 81.75 104 GLY A CA 1
ATOM 804 C C . GLY A 1 104 ? -3.821 30.934 -4.689 1.00 81.75 104 GLY A C 1
ATOM 805 O O . GLY A 1 104 ? -4.623 31.711 -4.178 1.00 81.75 104 GLY A O 1
ATOM 806 N N . CYS A 1 105 ? -3.502 29.784 -4.085 1.00 85.12 105 CYS A N 1
ATOM 807 C CA . CYS A 1 105 ? -4.079 29.373 -2.797 1.00 85.12 105 CYS A CA 1
ATOM 808 C C . CYS A 1 105 ? -3.143 28.482 -1.965 1.00 85.12 105 CYS A C 1
ATOM 810 O O . CYS A 1 105 ? -2.120 27.997 -2.437 1.00 85.12 105 CYS A O 1
ATOM 812 N N . VAL A 1 106 ? -3.498 28.231 -0.704 1.00 88.56 106 VAL A N 1
ATOM 813 C CA . VAL A 1 106 ? -2.806 27.238 0.131 1.00 88.56 106 VAL A CA 1
ATOM 814 C C . VAL A 1 106 ? -3.602 25.941 0.111 1.00 88.56 106 VAL A C 1
ATOM 816 O O . VAL A 1 106 ? -4.780 25.914 0.464 1.00 88.56 106 VAL A O 1
ATOM 819 N N . ARG A 1 107 ? -2.954 24.843 -0.281 1.00 88.31 107 ARG A N 1
ATOM 820 C CA . ARG A 1 107 ? -3.531 23.501 -0.222 1.00 88.31 107 ARG A CA 1
ATOM 821 C C . ARG A 1 107 ? -3.095 22.822 1.068 1.00 88.31 107 ARG A C 1
ATOM 823 O O . ARG A 1 107 ? -1.910 22.555 1.253 1.00 88.31 107 ARG A O 1
ATOM 830 N N . VAL A 1 108 ? -4.067 22.502 1.919 1.00 89.56 108 VAL A N 1
ATOM 831 C CA . VAL A 1 108 ? -3.852 21.730 3.148 1.00 89.56 108 VAL A CA 1
ATOM 832 C C . VAL A 1 108 ? -4.301 20.290 2.934 1.00 89.56 108 VAL A C 1
ATOM 834 O O . VAL A 1 108 ? -5.460 20.028 2.608 1.00 89.56 108 VAL A O 1
ATOM 837 N N . ARG A 1 109 ? -3.387 19.342 3.129 1.00 87.56 109 ARG A N 1
ATOM 838 C CA . ARG A 1 109 ? -3.658 17.907 3.070 1.00 87.56 109 ARG A CA 1
ATOM 839 C C . ARG A 1 109 ? -3.523 17.301 4.455 1.00 87.56 109 ARG A C 1
ATOM 841 O O . ARG A 1 109 ? -2.485 17.423 5.090 1.00 87.56 109 ARG A O 1
ATOM 848 N N . HIS A 1 110 ? -4.555 16.585 4.880 1.00 88.81 110 HIS A N 1
ATOM 849 C CA . HIS A 1 110 ? -4.525 15.788 6.100 1.00 88.81 110 HIS A CA 1
ATOM 850 C C . HIS A 1 110 ? -4.085 14.364 5.772 1.00 88.81 110 HIS A C 1
ATOM 852 O O . HIS A 1 110 ? -4.685 13.700 4.921 1.00 88.81 110 HIS A O 1
ATOM 858 N N . SER A 1 111 ? -3.052 13.897 6.460 1.00 87.56 111 SER A N 1
ATOM 859 C CA . SER A 1 111 ? -2.449 12.591 6.238 1.00 87.56 111 SER A CA 1
ATOM 860 C C . SER A 1 111 ? -2.377 11.805 7.543 1.00 87.56 111 SER A C 1
ATOM 862 O O . SER A 1 111 ? -2.289 12.345 8.645 1.00 87.56 111 SER A O 1
ATOM 864 N N . THR A 1 112 ? -2.452 10.485 7.416 1.00 88.25 112 THR A N 1
ATOM 865 C CA . THR A 1 112 ? -2.214 9.549 8.515 1.00 88.25 112 THR A CA 1
ATOM 866 C C . THR A 1 112 ? -1.326 8.447 7.986 1.00 88.25 112 THR A C 1
ATOM 868 O O . THR A 1 112 ? -1.580 7.939 6.894 1.00 88.25 112 THR A O 1
ATOM 871 N N . VAL A 1 113 ? -0.303 8.090 8.746 1.00 88.31 113 VAL A N 1
ATOM 872 C CA . VAL A 1 113 ? 0.692 7.080 8.390 1.00 88.31 113 VAL A CA 1
ATOM 873 C C . VAL A 1 113 ? 0.966 6.206 9.605 1.00 88.31 113 VAL A C 1
ATOM 875 O O . VAL A 1 113 ? 0.855 6.663 10.739 1.00 88.31 113 VAL A O 1
ATOM 878 N N . ALA A 1 114 ? 1.289 4.938 9.371 1.00 89.06 114 ALA A N 1
ATOM 879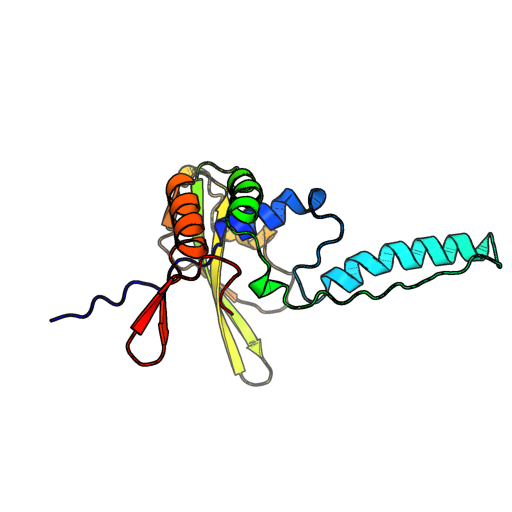 C CA . ALA A 1 114 ? 1.759 4.050 10.422 1.00 89.06 114 ALA A CA 1
ATOM 880 C C . ALA A 1 114 ? 3.281 4.004 10.373 1.00 89.06 114 ALA A C 1
ATOM 882 O O . ALA A 1 114 ? 3.865 3.859 9.298 1.00 89.06 114 ALA A O 1
ATOM 883 N N . VAL A 1 115 ? 3.910 4.108 11.534 1.00 88.25 115 VAL A N 1
ATOM 884 C CA . VAL A 1 115 ? 5.351 3.956 11.687 1.00 88.25 115 VAL A CA 1
ATOM 885 C C . VAL A 1 115 ? 5.592 2.687 12.498 1.00 88.25 115 VAL A C 1
ATOM 887 O O . VAL A 1 115 ? 5.052 2.580 13.597 1.00 88.25 115 VAL A O 1
ATOM 890 N N . PRO A 1 116 ? 6.322 1.697 11.961 1.00 85.62 116 PRO A N 1
ATOM 891 C CA . PRO A 1 116 ? 6.603 0.463 12.676 1.00 85.62 116 PRO A CA 1
ATOM 892 C C . PRO A 1 116 ? 7.670 0.724 13.738 1.00 85.62 116 PRO A C 1
ATOM 894 O O . PRO A 1 116 ? 8.865 0.761 13.444 1.00 85.62 116 PRO A O 1
ATOM 897 N N . CYS A 1 117 ? 7.219 0.952 14.961 1.00 79.38 117 CYS A N 1
ATOM 898 C CA . CYS A 1 117 ? 8.052 1.192 16.126 1.00 79.38 117 CYS A CA 1
ATOM 899 C C . CYS A 1 117 ? 7.200 1.024 17.383 1.00 79.38 117 CYS A C 1
ATOM 901 O O . CYS A 1 117 ? 6.013 1.367 17.377 1.00 79.38 117 CYS A O 1
ATOM 903 N N . GLU A 1 118 ? 7.834 0.588 18.469 1.00 66.38 118 GLU A N 1
ATOM 904 C CA . GLU A 1 118 ? 7.251 0.756 19.796 1.00 66.38 118 GLU A CA 1
ATOM 905 C C . GLU A 1 118 ? 7.025 2.252 20.069 1.00 66.38 118 GLU A C 1
ATOM 907 O O . GLU A 1 118 ? 7.845 3.073 19.642 1.00 66.38 118 GLU A O 1
ATOM 912 N N . PRO A 1 119 ? 5.954 2.645 20.784 1.00 61.06 119 PRO A N 1
ATOM 913 C CA . PRO A 1 119 ? 5.667 4.054 21.057 1.00 61.06 119 PRO A CA 1
ATOM 914 C C . PRO A 1 119 ? 6.836 4.797 21.718 1.00 61.06 119 PRO A C 1
ATOM 916 O O . PRO A 1 119 ? 7.062 5.967 21.426 1.00 61.06 119 PRO A O 1
ATOM 919 N N . SER A 1 120 ? 7.611 4.104 22.558 1.00 62.59 120 SER A N 1
ATOM 920 C CA . SER A 1 120 ? 8.813 4.627 23.221 1.00 62.59 120 SER A CA 1
ATOM 921 C C . SER A 1 120 ? 10.031 4.763 22.301 1.00 62.59 120 SER A C 1
ATOM 923 O O . SER A 1 120 ? 10.964 5.484 22.636 1.00 62.59 120 SER A O 1
ATOM 925 N N . ALA A 1 121 ? 10.030 4.082 21.154 1.00 67.19 121 ALA A N 1
ATOM 926 C CA . ALA A 1 121 ? 11.119 4.059 20.181 1.00 67.19 121 ALA A CA 1
ATOM 927 C C . ALA A 1 121 ? 10.840 4.939 18.950 1.00 67.19 121 ALA A C 1
ATOM 929 O O . ALA A 1 121 ? 11.629 4.944 18.003 1.00 67.19 121 ALA A O 1
ATOM 930 N N . PHE A 1 122 ? 9.716 5.665 18.922 1.00 74.69 122 PHE A N 1
ATOM 931 C CA . PHE A 1 122 ? 9.428 6.599 17.841 1.00 74.69 122 PHE A CA 1
ATOM 932 C C . PHE A 1 122 ? 10.427 7.773 17.896 1.00 74.69 122 PHE A C 1
ATOM 934 O O . PHE A 1 122 ? 10.464 8.474 18.906 1.00 74.69 122 PHE A O 1
ATOM 941 N N . PRO A 1 123 ? 11.204 8.043 16.826 1.00 69.44 123 PRO A N 1
ATOM 942 C CA . PRO A 1 123 ? 12.265 9.059 16.831 1.00 69.44 123 PRO A CA 1
ATOM 943 C C . PRO A 1 123 ? 11.745 10.507 16.908 1.00 69.44 123 PRO A C 1
ATOM 945 O O . PRO A 1 123 ? 12.526 11.447 16.892 1.00 69.44 123 PRO A O 1
ATOM 948 N N . GLY A 1 124 ? 10.427 10.709 16.992 1.00 80.44 124 GLY A N 1
ATOM 949 C CA . GLY A 1 124 ? 9.794 12.021 16.965 1.00 80.44 124 GLY A CA 1
ATOM 950 C C . GLY A 1 124 ? 9.401 12.452 15.551 1.00 80.44 124 GLY A C 1
ATOM 951 O O . GLY A 1 124 ? 9.942 11.991 14.542 1.00 80.44 124 GLY A O 1
ATOM 952 N N . PHE A 1 125 ? 8.414 13.347 15.473 1.00 85.19 125 PHE A N 1
ATOM 953 C CA . PHE A 1 125 ? 7.862 13.812 14.200 1.00 85.19 125 PHE A CA 1
ATOM 954 C C . PHE A 1 125 ? 8.903 14.465 13.273 1.00 85.19 125 PHE A C 1
ATOM 956 O O . PHE A 1 125 ? 8.906 14.120 12.090 1.00 85.19 125 PHE A O 1
ATOM 963 N N . PRO A 1 126 ? 9.813 15.342 13.750 1.00 85.81 126 PRO A N 1
ATOM 964 C CA . PRO A 1 126 ? 10.797 15.984 12.879 1.00 85.81 126 PRO A CA 1
ATOM 965 C C . PRO A 1 126 ? 11.759 14.996 12.212 1.00 85.81 126 PRO A C 1
ATOM 967 O O . PRO A 1 126 ? 12.033 15.123 11.020 1.00 85.81 126 PRO A O 1
ATOM 970 N N . ASP A 1 127 ? 12.247 13.997 12.949 1.00 85.56 127 ASP A N 1
ATOM 971 C CA . ASP A 1 127 ? 13.212 13.031 12.420 1.00 85.56 127 ASP A CA 1
ATOM 972 C C . ASP A 1 127 ? 12.559 12.044 11.455 1.00 85.56 127 ASP A C 1
ATOM 974 O O . ASP A 1 127 ? 13.109 11.766 10.386 1.00 85.56 127 ASP A O 1
ATOM 978 N N . TRP A 1 128 ? 11.332 11.601 11.754 1.00 86.31 128 TRP A N 1
ATOM 979 C CA . TRP A 1 128 ? 10.529 10.862 10.781 1.00 86.31 128 TRP A CA 1
ATOM 980 C C . TRP A 1 128 ? 10.290 11.689 9.509 1.00 86.31 128 TRP A C 1
ATOM 982 O O . TRP A 1 128 ? 10.472 11.189 8.396 1.00 86.31 128 TRP A O 1
ATOM 992 N N . LEU A 1 129 ? 9.922 12.966 9.659 1.00 86.75 129 LEU A N 1
ATOM 993 C CA . LEU A 1 129 ? 9.625 13.845 8.535 1.00 86.75 129 LEU A CA 1
ATOM 994 C C . LEU A 1 129 ? 10.855 14.064 7.651 1.00 86.75 129 LEU A C 1
ATOM 996 O O . LEU A 1 129 ? 10.713 14.060 6.436 1.00 86.75 129 LEU A O 1
ATOM 1000 N N . ARG A 1 130 ? 12.060 14.191 8.215 1.00 84.19 130 ARG A N 1
ATOM 1001 C CA . ARG A 1 130 ? 13.305 14.303 7.430 1.00 84.19 130 ARG A CA 1
ATOM 1002 C C . ARG A 1 130 ? 13.524 13.105 6.507 1.00 84.19 130 ARG A C 1
ATOM 1004 O O . ARG A 1 130 ? 13.954 13.289 5.374 1.00 84.19 130 ARG A O 1
ATOM 1011 N N . ALA A 1 131 ? 13.200 11.899 6.971 1.00 80.62 131 ALA A N 1
ATOM 1012 C CA . ALA A 1 131 ? 13.300 10.688 6.160 1.00 80.62 131 ALA A CA 1
ATOM 1013 C C . ALA A 1 131 ? 12.143 10.546 5.150 1.00 80.62 131 ALA A C 1
ATOM 1015 O O . ALA A 1 131 ? 12.323 9.973 4.075 1.00 80.62 131 ALA A O 1
ATOM 1016 N N . ALA A 1 132 ? 10.949 11.039 5.491 1.00 77.81 132 ALA A N 1
ATOM 1017 C CA . ALA A 1 132 ? 9.737 10.874 4.687 1.00 77.81 132 ALA A CA 1
ATOM 1018 C C . ALA A 1 132 ? 9.496 12.002 3.665 1.00 77.81 132 ALA A C 1
ATOM 1020 O O . ALA A 1 132 ? 8.829 11.782 2.647 1.00 77.81 132 ALA A O 1
ATOM 1021 N N . ALA A 1 133 ? 9.998 13.210 3.932 1.00 76.06 133 ALA A N 1
ATOM 1022 C CA . ALA A 1 133 ? 9.736 14.400 3.138 1.00 76.06 133 ALA A CA 1
ATOM 1023 C C . ALA A 1 133 ? 10.332 14.261 1.736 1.00 76.06 133 ALA A C 1
ATOM 1025 O O . ALA A 1 133 ? 11.524 14.037 1.536 1.00 76.06 133 ALA A O 1
ATOM 1026 N N . ARG A 1 134 ? 9.481 14.453 0.730 1.00 64.31 134 ARG A N 1
ATOM 1027 C CA . ARG A 1 134 ? 9.857 14.375 -0.683 1.00 64.31 134 ARG A CA 1
ATOM 1028 C C . ARG A 1 134 ? 10.371 15.719 -1.184 1.00 64.31 134 ARG A C 1
ATOM 1030 O O . ARG A 1 134 ? 9.748 16.283 -2.068 1.00 64.31 134 ARG A O 1
ATOM 1037 N N . GLY A 1 135 ? 11.432 16.256 -0.578 1.00 57.28 135 GLY A N 1
ATOM 1038 C CA . GLY A 1 135 ? 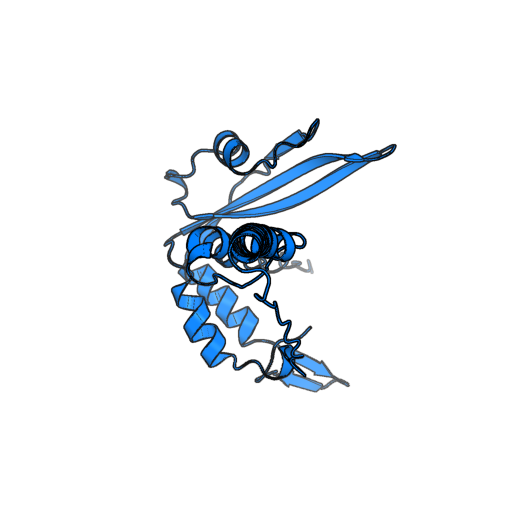12.237 17.376 -1.107 1.00 57.28 135 GLY A CA 1
ATOM 1039 C C . GLY A 1 135 ? 11.493 18.560 -1.756 1.00 57.28 135 GLY A C 1
ATOM 1040 O O . GLY A 1 135 ? 12.037 19.182 -2.662 1.00 57.28 135 GLY A O 1
ATOM 1041 N N . GLY A 1 136 ? 10.249 18.845 -1.362 1.00 61.28 136 GLY A N 1
ATOM 1042 C CA . GLY A 1 136 ? 9.395 19.824 -2.027 1.00 61.28 136 GLY A CA 1
ATOM 1043 C C . GLY A 1 136 ? 9.671 21.226 -1.509 1.00 61.28 136 GLY A C 1
ATOM 1044 O O . GLY A 1 136 ? 9.692 21.446 -0.297 1.00 61.28 136 GLY A O 1
ATOM 1045 N N . CYS A 1 137 ? 9.862 22.183 -2.414 1.00 65.00 137 CYS A N 1
ATOM 1046 C CA . CYS A 1 137 ? 10.036 23.582 -2.045 1.00 65.00 137 CYS A CA 1
ATOM 1047 C C . CYS A 1 137 ? 8.753 24.112 -1.371 1.00 65.00 137 CYS A C 1
ATOM 1049 O O . CYS A 1 137 ? 7.652 23.955 -1.898 1.00 65.00 137 CYS A O 1
ATOM 1051 N N . SER A 1 138 ? 8.905 24.735 -0.199 1.00 79.31 138 SER A N 1
ATOM 1052 C CA . SER A 1 138 ? 7.865 25.522 0.489 1.00 79.31 138 SER A CA 1
ATOM 1053 C C . SER A 1 138 ? 6.649 24.756 1.040 1.00 79.31 138 SER A C 1
ATOM 1055 O O . SER A 1 138 ? 5.548 25.298 1.060 1.00 79.31 138 SER A O 1
ATOM 1057 N N . THR A 1 139 ? 6.812 23.517 1.521 1.00 86.06 139 THR A N 1
ATOM 1058 C CA . THR A 1 139 ? 5.742 22.807 2.261 1.00 86.06 139 THR A CA 1
ATOM 1059 C C . THR A 1 139 ? 5.963 22.891 3.771 1.00 86.06 139 THR A C 1
ATOM 1061 O O . THR A 1 139 ? 7.032 22.531 4.261 1.00 86.06 139 THR A O 1
ATOM 1064 N N . VAL A 1 140 ? 4.943 23.328 4.510 1.00 88.88 140 VAL A N 1
ATOM 1065 C CA . VAL A 1 140 ? 4.918 23.325 5.979 1.00 88.88 140 VAL A CA 1
ATOM 1066 C C . VAL A 1 140 ? 4.212 22.065 6.462 1.00 88.88 140 VAL A C 1
ATOM 1068 O O . VAL A 1 140 ? 3.136 21.720 5.973 1.00 88.88 140 VAL A O 1
ATOM 1071 N N . TYR A 1 141 ? 4.806 21.390 7.441 1.00 90.06 141 TYR A N 1
ATOM 1072 C CA . TYR A 1 141 ? 4.247 20.187 8.045 1.00 90.06 141 TYR A CA 1
ATOM 1073 C C . TYR A 1 141 ? 3.844 20.466 9.490 1.00 90.06 141 TYR A C 1
ATOM 1075 O O . TYR A 1 141 ? 4.640 20.999 10.262 1.00 90.06 141 TYR A O 1
ATOM 1083 N N . CYS A 1 142 ? 2.624 20.088 9.865 1.00 90.00 142 CYS A N 1
ATOM 1084 C CA . CYS A 1 142 ? 2.118 20.250 11.228 1.00 90.00 142 CYS A CA 1
ATOM 1085 C C . CYS A 1 142 ? 1.807 18.880 11.830 1.00 90.00 142 CYS A C 1
ATOM 1087 O O . CYS A 1 142 ? 0.981 18.149 11.280 1.00 90.00 142 CYS A O 1
ATOM 1089 N N . ASP A 1 143 ? 2.440 18.546 12.954 1.00 91.31 143 ASP A N 1
ATOM 1090 C CA . ASP A 1 143 ? 2.128 17.333 13.714 1.00 91.31 143 ASP A CA 1
ATOM 1091 C C . ASP A 1 143 ? 0.734 17.442 14.352 1.00 91.31 143 ASP A C 1
ATOM 1093 O O . ASP A 1 143 ? 0.377 18.482 14.910 1.00 91.31 143 ASP A O 1
ATOM 1097 N N . GLN A 1 144 ? -0.059 16.373 14.278 1.00 88.44 144 GLN A N 1
ATOM 1098 C CA . GLN A 1 144 ? -1.346 16.268 14.962 1.00 88.44 144 GLN A CA 1
ATOM 1099 C C . GLN A 1 144 ? -1.255 15.256 16.104 1.00 88.44 144 GLN A C 1
ATOM 1101 O O . GLN A 1 144 ? -1.608 14.081 15.959 1.00 88.44 144 GLN A O 1
ATOM 1106 N N . LEU A 1 145 ? -0.832 15.750 17.264 1.00 85.44 145 LEU A N 1
ATOM 1107 C CA . LEU A 1 145 ? -0.820 14.996 18.514 1.00 85.44 145 LEU A CA 1
ATOM 1108 C C . LEU A 1 145 ? -2.248 14.782 19.067 1.00 85.44 145 LEU A C 1
ATOM 1110 O O . LEU A 1 145 ? -3.137 15.601 18.817 1.00 85.44 145 LEU A O 1
ATOM 1114 N N . PRO A 1 146 ? -2.492 13.710 19.847 1.00 86.00 146 PRO A N 1
ATOM 1115 C CA . PRO A 1 146 ? -1.543 12.663 20.229 1.00 86.00 146 PRO A CA 1
ATOM 1116 C C . PRO A 1 146 ? -1.378 11.581 19.151 1.00 86.00 146 PRO A C 1
ATOM 1118 O O . PRO A 1 146 ? -2.333 11.222 18.452 1.00 86.00 146 PRO A O 1
ATOM 1121 N N . HIS A 1 147 ? -0.177 11.002 19.069 1.00 85.81 147 HIS A N 1
ATOM 1122 C CA . HIS A 1 147 ? 0.053 9.788 18.283 1.00 85.81 147 HIS A CA 1
ATOM 1123 C C . HIS A 1 147 ? -0.649 8.603 18.941 1.00 85.81 147 HIS A C 1
ATOM 1125 O O . HIS A 1 147 ? -0.711 8.505 20.168 1.00 85.81 147 HIS A O 1
ATOM 1131 N N . ARG A 1 148 ? -1.206 7.702 18.128 1.00 86.56 148 ARG A N 1
ATOM 1132 C CA . ARG A 1 148 ? -1.955 6.549 18.643 1.00 86.56 148 ARG A CA 1
ATOM 1133 C C . ARG A 1 148 ? -1.166 5.260 18.447 1.00 86.56 148 ARG A C 1
ATOM 1135 O O . ARG A 1 148 ? -0.804 4.979 17.305 1.00 86.56 148 ARG A O 1
ATOM 1142 N N . PRO A 1 149 ? -0.939 4.456 19.495 1.00 86.94 149 PRO A N 1
ATOM 1143 C CA . PRO A 1 149 ? -0.407 3.117 19.309 1.00 86.94 149 PRO A CA 1
ATOM 1144 C C . PRO A 1 149 ? -1.454 2.231 18.624 1.00 86.94 149 PRO A C 1
ATOM 1146 O O . PRO A 1 149 ? -2.659 2.383 18.830 1.00 86.94 149 PRO A O 1
ATOM 1149 N N . LEU A 1 150 ? -0.979 1.300 17.809 1.00 89.00 150 LEU A N 1
ATOM 1150 C CA . LEU A 1 150 ? -1.758 0.259 17.158 1.00 89.00 150 LEU A CA 1
ATOM 1151 C C . LEU A 1 150 ? -0.993 -1.054 17.311 1.00 89.00 150 LEU A C 1
ATOM 1153 O O . LEU A 1 150 ? 0.094 -1.210 16.751 1.00 89.00 150 LEU A O 1
ATOM 1157 N N . ALA A 1 151 ? -1.551 -2.001 18.061 1.00 90.50 151 ALA A N 1
ATOM 1158 C CA . ALA A 1 151 ? -0.946 -3.317 18.188 1.00 90.50 151 ALA A CA 1
ATOM 1159 C C . ALA A 1 151 ? -1.119 -4.115 16.890 1.00 90.50 151 ALA A C 1
ATOM 1161 O O . ALA A 1 151 ? -2.103 -3.962 16.159 1.00 90.50 151 ALA A O 1
ATOM 1162 N N . ARG A 1 152 ? -0.190 -5.036 16.622 1.00 89.94 152 ARG A N 1
ATOM 1163 C CA . ARG A 1 152 ? -0.298 -5.971 15.495 1.00 89.94 152 ARG A CA 1
ATOM 1164 C C . ARG A 1 152 ? -1.608 -6.759 15.521 1.00 89.94 152 ARG A C 1
ATOM 1166 O O . ARG A 1 152 ? -2.213 -6.960 14.472 1.00 89.94 152 ARG A O 1
ATOM 1173 N N . ALA A 1 153 ? -2.045 -7.194 16.703 1.00 91.50 153 ALA A N 1
ATOM 1174 C CA . ALA A 1 153 ? -3.295 -7.932 16.869 1.00 91.50 153 ALA A CA 1
ATOM 1175 C C . ALA A 1 153 ? -4.507 -7.116 16.389 1.00 91.50 153 ALA A C 1
ATOM 1177 O O . ALA A 1 153 ? -5.335 -7.640 15.646 1.00 91.50 153 ALA A O 1
ATOM 1178 N N . ASP A 1 154 ? -4.556 -5.826 16.726 1.00 91.31 154 ASP A N 1
ATOM 1179 C CA . ASP A 1 154 ? -5.619 -4.917 16.290 1.00 91.31 154 ASP A CA 1
ATOM 1180 C C . ASP A 1 154 ? -5.556 -4.670 14.780 1.00 91.31 154 ASP A C 1
ATOM 1182 O O . ASP A 1 154 ? -6.578 -4.700 14.098 1.00 91.31 154 ASP A O 1
ATOM 1186 N N . ALA A 1 155 ? -4.354 -4.480 14.227 1.00 90.19 155 ALA A N 1
ATOM 1187 C CA . ALA A 1 155 ? -4.163 -4.322 12.787 1.00 90.19 155 ALA A CA 1
ATOM 1188 C C . ALA A 1 155 ? -4.638 -5.561 12.003 1.00 90.19 155 ALA A C 1
ATOM 1190 O O . ALA A 1 155 ? -5.298 -5.424 10.972 1.00 90.19 155 ALA A O 1
ATOM 1191 N N . LEU A 1 156 ? -4.349 -6.765 12.507 1.00 91.75 156 LEU A N 1
ATOM 1192 C CA . LEU A 1 156 ? -4.826 -8.026 11.933 1.00 91.75 156 LEU A CA 1
ATOM 1193 C C . LEU A 1 156 ? -6.339 -8.193 12.085 1.00 91.75 156 LEU A C 1
ATOM 1195 O O . LEU A 1 156 ? -6.997 -8.652 11.153 1.00 91.75 156 LEU A O 1
ATOM 1199 N N . ALA A 1 157 ? -6.903 -7.818 13.233 1.00 91.25 157 ALA A N 1
ATOM 1200 C CA . ALA A 1 157 ? -8.344 -7.860 13.454 1.00 91.25 157 ALA A CA 1
ATOM 1201 C C . ALA A 1 157 ? -9.078 -6.943 12.465 1.00 91.25 157 ALA A C 1
ATOM 1203 O O . ALA A 1 157 ? -10.030 -7.382 11.821 1.00 91.25 157 ALA A O 1
ATOM 1204 N N . LEU A 1 158 ? -8.575 -5.720 12.272 1.00 90.25 158 LEU A N 1
ATOM 1205 C CA . LEU A 1 158 ? -9.087 -4.766 11.287 1.00 90.25 158 LEU A CA 1
ATOM 1206 C C . LEU A 1 158 ? -8.960 -5.289 9.856 1.00 90.25 158 LEU A C 1
ATOM 1208 O O . LEU A 1 158 ? -9.897 -5.153 9.075 1.00 90.25 158 LEU A O 1
ATOM 1212 N N . LEU A 1 159 ? -7.827 -5.906 9.508 1.00 89.94 159 LEU A N 1
ATOM 1213 C CA . LEU A 1 159 ? -7.622 -6.515 8.193 1.00 89.94 159 LEU A CA 1
ATOM 1214 C C . LEU A 1 159 ? -8.632 -7.639 7.936 1.00 89.94 159 LEU A C 1
ATOM 1216 O O . LEU A 1 159 ? -9.277 -7.661 6.892 1.00 89.94 159 LEU A O 1
ATOM 1220 N N . ARG A 1 160 ? -8.809 -8.549 8.900 1.00 90.81 160 ARG A N 1
ATOM 1221 C CA . ARG A 1 160 ? -9.779 -9.648 8.802 1.00 90.81 160 ARG A CA 1
ATOM 1222 C C . ARG A 1 160 ? -11.199 -9.126 8.695 1.00 90.81 160 ARG A C 1
ATOM 1224 O O . ARG A 1 160 ? -11.959 -9.590 7.849 1.00 90.81 160 ARG A O 1
ATOM 1231 N N . GLU A 1 161 ? -11.564 -8.155 9.522 1.00 89.12 161 GLU A N 1
ATOM 1232 C CA . GLU A 1 161 ? -12.868 -7.503 9.461 1.00 89.12 161 GLU A CA 1
ATOM 1233 C C . GLU A 1 161 ? -13.112 -6.874 8.083 1.00 89.12 161 GLU A C 1
ATOM 1235 O O . GLU A 1 161 ? -14.120 -7.180 7.448 1.00 89.12 161 GLU A O 1
ATOM 1240 N N . HIS A 1 162 ? -12.149 -6.103 7.578 1.00 86.75 162 HIS A N 1
ATOM 1241 C CA . HIS A 1 162 ? -12.206 -5.435 6.278 1.00 86.75 162 HIS A CA 1
ATOM 1242 C C . HIS A 1 162 ? -12.015 -6.361 5.070 1.00 86.75 162 HIS A C 1
ATOM 1244 O O . HIS A 1 162 ? -11.935 -5.888 3.949 1.00 86.75 162 HIS A O 1
ATOM 1250 N N . LEU A 1 163 ? -11.878 -7.669 5.256 1.00 87.19 163 LEU A N 1
ATOM 1251 C CA . LEU A 1 163 ? -11.868 -8.612 4.135 1.00 87.19 163 LEU A CA 1
ATOM 1252 C C . LEU A 1 163 ? -13.026 -9.606 4.216 1.00 87.19 163 LEU A C 1
ATOM 1254 O O . LEU A 1 163 ? -13.448 -10.141 3.198 1.00 87.19 163 LEU A O 1
ATOM 1258 N N . THR A 1 164 ? -13.577 -9.841 5.410 1.00 87.31 164 THR A N 1
ATOM 1259 C CA . THR A 1 164 ? -14.579 -10.897 5.638 1.00 87.31 164 THR A CA 1
ATOM 1260 C C . THR A 1 164 ? -15.963 -10.376 6.018 1.00 87.31 164 THR A C 1
ATOM 1262 O O . THR A 1 164 ? -16.952 -11.090 5.843 1.00 87.31 164 THR A O 1
ATOM 1265 N N . ARG A 1 165 ? -16.075 -9.146 6.540 1.00 85.38 165 ARG A N 1
ATOM 1266 C CA . ARG A 1 165 ? -17.334 -8.594 7.075 1.00 85.38 165 ARG A CA 1
ATOM 1267 C C . ARG A 1 165 ? -17.967 -7.552 6.153 1.00 85.38 165 ARG A C 1
ATOM 1269 O O . ARG A 1 165 ? -18.530 -6.562 6.611 1.00 85.38 165 ARG A O 1
ATOM 1276 N N . HIS A 1 166 ? -17.921 -7.800 4.847 1.00 82.94 166 HIS A N 1
ATOM 1277 C CA . HIS A 1 166 ? -18.572 -6.946 3.854 1.00 82.94 166 HIS A CA 1
ATOM 1278 C C . HIS A 1 166 ? -20.056 -7.294 3.751 1.00 82.94 166 HIS A C 1
ATOM 1280 O O . HIS A 1 166 ? -20.437 -8.324 3.187 1.00 82.94 166 HIS A O 1
ATOM 1286 N N . LEU A 1 167 ? -20.894 -6.428 4.324 1.00 87.12 167 LEU A N 1
ATOM 1287 C CA . LEU A 1 167 ? -22.348 -6.511 4.240 1.00 87.12 167 LEU A CA 1
ATOM 1288 C C . LEU A 1 167 ? -22.876 -5.486 3.237 1.00 87.12 167 LEU A C 1
ATOM 1290 O O . LEU A 1 167 ? -22.633 -4.288 3.360 1.00 87.12 167 LEU A O 1
ATOM 1294 N N . LEU A 1 168 ? -23.637 -5.967 2.262 1.00 87.00 168 LEU A N 1
ATOM 1295 C CA . LEU A 1 168 ? -24.242 -5.178 1.199 1.00 87.00 168 LEU A CA 1
ATOM 1296 C C . LEU A 1 168 ? -25.755 -5.160 1.395 1.00 87.00 168 LEU A C 1
ATOM 1298 O O . LEU A 1 168 ? -26.373 -6.211 1.570 1.00 87.00 168 LEU A O 1
ATOM 1302 N N . ARG A 1 169 ? -26.375 -3.980 1.336 1.00 90.75 169 ARG A N 1
ATOM 1303 C CA . ARG A 1 169 ? -27.837 -3.856 1.357 1.00 90.75 169 ARG A CA 1
ATOM 1304 C C . ARG A 1 169 ? -28.350 -3.596 -0.053 1.00 90.75 169 ARG A C 1
ATOM 1306 O O . ARG A 1 169 ? -28.177 -2.505 -0.582 1.00 90.75 169 ARG A O 1
ATOM 1313 N N . ILE A 1 170 ? -29.019 -4.581 -0.645 1.00 91.38 170 ILE A N 1
ATOM 1314 C CA . ILE A 1 170 ? -29.564 -4.499 -2.004 1.00 91.38 170 ILE A CA 1
ATOM 1315 C C . ILE A 1 170 ? -31.071 -4.729 -1.928 1.00 91.38 170 ILE A C 1
ATOM 1317 O O . ILE A 1 170 ? -31.526 -5.766 -1.444 1.00 91.38 170 ILE A O 1
ATOM 1321 N N . ARG A 1 171 ? -31.857 -3.747 -2.393 1.00 91.44 171 ARG A N 1
ATOM 1322 C CA . ARG A 1 171 ? -33.335 -3.802 -2.419 1.00 91.44 171 ARG A CA 1
ATOM 1323 C C . ARG A 1 171 ? -33.948 -4.225 -1.074 1.00 91.44 171 ARG A C 1
ATOM 1325 O O . ARG A 1 171 ? -34.814 -5.090 -1.006 1.00 91.44 171 ARG A O 1
ATOM 1332 N N . GLY A 1 172 ? -33.448 -3.646 0.017 1.00 92.50 172 GLY A N 1
ATOM 1333 C CA . GLY A 1 172 ? -33.953 -3.903 1.368 1.00 92.50 172 GLY A CA 1
ATOM 1334 C C . GLY A 1 172 ? -33.463 -5.197 2.028 1.00 92.50 172 GLY A C 1
ATOM 1335 O O . GLY A 1 172 ? -33.712 -5.366 3.217 1.00 92.50 172 GLY A O 1
ATOM 1336 N N . ARG A 1 173 ? -32.725 -6.061 1.320 1.00 94.19 173 ARG A N 1
ATOM 1337 C CA . ARG A 1 173 ? -32.131 -7.292 1.867 1.00 94.19 173 ARG A CA 1
ATOM 1338 C C . ARG A 1 173 ? -30.635 -7.120 2.114 1.00 94.19 173 ARG A C 1
ATOM 1340 O O . ARG A 1 173 ? -29.970 -6.397 1.375 1.00 94.19 173 ARG A O 1
ATOM 1347 N N . TRP A 1 174 ? -30.125 -7.787 3.144 1.00 93.00 174 TRP A N 1
ATOM 1348 C CA . TRP A 1 174 ? -28.701 -7.826 3.469 1.00 93.00 174 TRP A CA 1
ATOM 1349 C C . TRP A 1 174 ? -28.053 -9.065 2.858 1.00 93.00 174 TRP A C 1
ATOM 1351 O O . TRP A 1 174 ? -28.573 -10.170 2.987 1.00 93.00 174 TRP A O 1
ATOM 1361 N N . TYR A 1 175 ? -26.907 -8.870 2.221 1.00 89.38 175 TYR A N 1
ATOM 1362 C CA . TYR A 1 175 ? -26.083 -9.910 1.621 1.00 89.38 175 TYR A CA 1
ATOM 1363 C C . TYR A 1 175 ? -24.675 -9.804 2.185 1.00 89.38 175 TYR A C 1
ATOM 1365 O O . TYR A 1 175 ? -24.195 -8.704 2.455 1.00 89.38 175 TYR A O 1
ATOM 1373 N N . ARG A 1 176 ? -23.999 -10.940 2.346 1.00 87.88 176 ARG A N 1
ATOM 1374 C CA . ARG A 1 176 ? -22.580 -10.970 2.700 1.00 87.88 176 ARG A CA 1
ATOM 1375 C C . ARG A 1 176 ? -21.773 -11.332 1.467 1.00 87.88 176 ARG A C 1
ATOM 1377 O O . ARG A 1 176 ? -22.025 -12.374 0.866 1.00 87.88 176 ARG A O 1
ATOM 1384 N N . GLN A 1 177 ? -20.798 -10.502 1.123 1.00 84.44 177 GLN A N 1
ATOM 1385 C CA . GLN A 1 177 ? -19.852 -10.825 0.064 1.00 84.44 177 GLN A CA 1
ATOM 1386 C C . GLN A 1 177 ? -18.842 -11.848 0.590 1.00 84.44 177 GLN A C 1
ATOM 1388 O O . GLN A 1 177 ? -18.169 -11.610 1.590 1.00 84.44 177 GLN A O 1
ATOM 1393 N N . THR A 1 178 ? -18.779 -13.012 -0.052 1.00 82.75 178 THR A N 1
ATOM 1394 C CA . THR A 1 178 ? -17.863 -14.106 0.316 1.00 82.75 178 THR A CA 1
ATOM 1395 C C . THR A 1 178 ? -16.713 -14.278 -0.671 1.00 82.75 178 THR A C 1
ATOM 1397 O O . THR A 1 178 ? -15.753 -14.975 -0.361 1.00 82.75 178 THR A O 1
ATOM 1400 N N . CYS A 1 179 ? -16.814 -13.670 -1.853 1.00 84.94 179 CYS A N 1
ATOM 1401 C CA . CYS A 1 179 ? -15.817 -13.719 -2.914 1.00 84.94 179 CYS A CA 1
ATOM 1402 C C . CYS A 1 179 ? -15.640 -12.319 -3.506 1.00 84.94 179 CYS A C 1
ATOM 1404 O O . CYS A 1 179 ? -16.613 -11.566 -3.639 1.00 84.94 179 CYS A O 1
ATOM 1406 N N . GLY A 1 180 ? -14.395 -11.983 -3.826 1.00 85.56 180 GLY A N 1
ATOM 1407 C CA . GLY A 1 180 ? -14.030 -10.678 -4.342 1.00 85.56 180 GLY A CA 1
ATOM 1408 C C . GLY A 1 180 ? -14.018 -9.557 -3.301 1.00 85.56 180 GLY A C 1
ATOM 1409 O O . GLY A 1 180 ? -14.381 -9.745 -2.141 1.00 85.56 180 GLY A O 1
ATOM 1410 N N . ILE A 1 181 ? -13.589 -8.375 -3.737 1.00 85.56 181 ILE A N 1
ATOM 1411 C CA . ILE A 1 181 ? -13.484 -7.150 -2.940 1.00 85.56 181 ILE A CA 1
ATOM 1412 C C . ILE A 1 181 ? -14.491 -6.132 -3.485 1.00 85.56 181 ILE A C 1
ATOM 1414 O O . ILE A 1 181 ? -14.501 -5.857 -4.682 1.00 85.56 181 ILE A O 1
ATOM 1418 N N . ALA A 1 182 ? -15.329 -5.568 -2.613 1.00 80.19 182 ALA A N 1
ATOM 1419 C CA . ALA A 1 182 ? -16.232 -4.475 -2.980 1.00 80.19 182 ALA A CA 1
ATOM 1420 C C . ALA A 1 182 ? -15.441 -3.233 -3.436 1.00 80.19 182 ALA A C 1
ATOM 1422 O O . ALA A 1 182 ? -14.491 -2.836 -2.757 1.00 80.19 182 ALA A O 1
ATOM 1423 N N . GLN A 1 183 ? -15.849 -2.632 -4.560 1.00 73.62 183 GLN A N 1
ATOM 1424 C CA . GLN A 1 183 ? -15.263 -1.402 -5.110 1.00 73.62 183 GLN A CA 1
ATOM 1425 C C . GLN A 1 183 ? -15.829 -0.132 -4.469 1.00 73.62 183 GLN A C 1
ATOM 1427 O O . GLN A 1 183 ? -17.024 -0.136 -4.092 1.00 73.62 183 GLN A O 1
#

Sequence (183 aa):
MCSRVLPPPPRPQALKAEAARQRCSASASVFGYDDALRALHPFLRRWRAARAAHPDLRAYIVSADISKAFDTVDIQKLLSISEPLLCSPTYTLLRYCEASPALGCVRVRHSTVAVPCEPSAFPGFPDWLRAAARGGCSTVYCDQLPHRPLARADALALLREHLTRHLLRIRGRWYRQTCGIAQ

Organism: NCBI:txid145388

Secondary structure (DSSP, 8-state):
-----PPPPPPSHHHHHHHHH-GGGGTT---STTHHHHHHHHHHHHHHHHHHH-TT----------TTTTTT--HHHHHHHHGGG---SEEEEEEEEEEEEETTEEEEEEEEEEEES-GGG---HHHHHHHH----TT-EEEE-SSPEEEEHHHHHHHHHHHHH--EEEETTEEEE--SS---

Foldseek 3Di:
DDDPPDPDQPDLQLLVQLCVVVVVVVVQDDPDDCVNVVSVVVVVVVQVVVCVVPVPDDDDDDDDDDPPPQQADQLVVVLVVRLVSNPAQKWWWWWKWKWADDDVDTDIDIDIHIDRDDPVGPPDDVVVCVVVPPPDPGIDMGTDDDIDMDGSVNSSVSSCCQRFVDWDQDPNDIDGRNGGHDD

InterPro domains:
  IPR003545 Telomerase reverse transcriptase [PTHR12066] (13-183)

pLDDT: mean 81.69, std 14.77, range [27.92, 94.5]